Protein AF-A0A7C2ZXI2-F1 (afdb_monomer)

Solvent-accessible surface area (backbone atoms only — not comparable to full-atom values): 3948 Å² total; per-residue (Å²): 130,49,72,80,46,56,76,56,62,88,56,81,52,68,70,54,40,52,56,50,28,58,49,59,68,60,51,52,66,35,68,26,88,87,76,68,41,69,42,20,35,75,78,49,82,21,32,34,36,23,79,82,81,64,52,70,44,80,36,42,69,63,42,77,58,135

Structure (mmCIF, N/CA/C/O backbone):
data_AF-A0A7C2ZXI2-F1
#
_entry.id   AF-A0A7C2ZXI2-F1
#
loop_
_atom_site.group_PDB
_atom_site.id
_atom_site.type_symbol
_atom_site.label_atom_id
_atom_site.label_alt_id
_atom_site.label_comp_id
_atom_site.label_asym_id
_atom_site.label_entity_id
_atom_site.label_seq_id
_atom_site.pdbx_PDB_ins_code
_atom_site.Cartn_x
_atom_site.Cartn_y
_atom_site.Cartn_z
_atom_site.occupancy
_atom_site.B_iso_or_equiv
_atom_site.auth_seq_id
_atom_site.auth_comp_id
_atom_site.auth_asym_id
_atom_site.au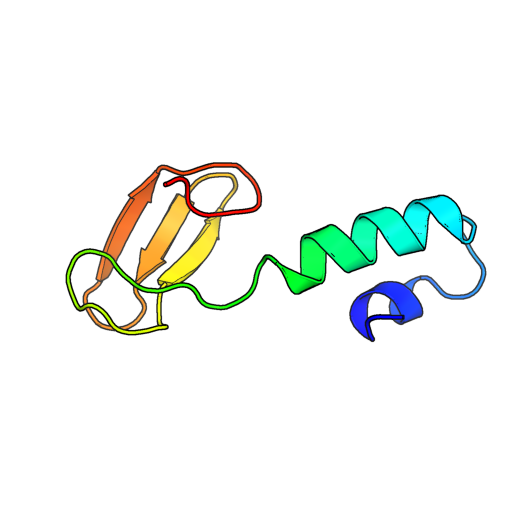th_atom_id
_atom_site.pdbx_PDB_model_num
ATOM 1 N N . MET A 1 1 ? 20.790 -2.477 0.300 1.00 55.00 1 MET A N 1
ATOM 2 C CA . MET A 1 1 ? 19.685 -2.824 -0.634 1.00 55.00 1 MET A CA 1
ATOM 3 C C . MET A 1 1 ? 18.636 -3.618 0.127 1.00 55.00 1 MET A C 1
ATOM 5 O O . MET A 1 1 ? 19.016 -4.604 0.750 1.00 55.00 1 MET A O 1
ATOM 9 N N . SER A 1 2 ? 17.364 -3.192 0.118 1.00 59.94 2 SER A N 1
ATOM 10 C CA . SER A 1 2 ? 16.287 -3.906 0.827 1.00 59.94 2 SER A CA 1
ATOM 11 C C . SER A 1 2 ? 16.172 -5.350 0.330 1.00 59.94 2 SER A C 1
ATOM 13 O O . SER A 1 2 ? 16.283 -5.599 -0.873 1.00 59.94 2 SER A O 1
ATOM 15 N N . SER A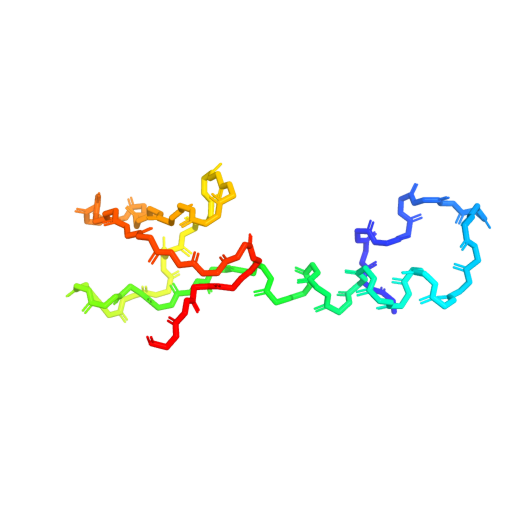 1 3 ? 15.944 -6.295 1.242 1.00 69.44 3 SER A N 1
ATOM 16 C CA . SER A 1 3 ? 15.887 -7.738 0.968 1.00 69.44 3 SER A CA 1
ATOM 17 C C . SER A 1 3 ? 14.900 -8.075 -0.154 1.00 69.44 3 SER A C 1
ATOM 19 O O . SER A 1 3 ? 15.191 -8.909 -1.002 1.00 69.44 3 SER A O 1
ATOM 21 N N . LYS A 1 4 ? 13.784 -7.336 -0.243 1.00 75.38 4 LYS A N 1
ATOM 22 C CA . LYS A 1 4 ? 12.766 -7.489 -1.298 1.00 75.38 4 LYS A CA 1
ATOM 23 C C . LYS A 1 4 ? 13.255 -7.136 -2.708 1.00 75.38 4 LYS A C 1
ATOM 25 O O . LYS A 1 4 ? 12.707 -7.642 -3.676 1.00 75.38 4 LYS A O 1
ATOM 30 N N . ALA A 1 5 ? 14.256 -6.266 -2.844 1.00 79.62 5 ALA A N 1
ATOM 31 C CA . ALA A 1 5 ? 14.852 -5.943 -4.143 1.00 79.62 5 ALA A CA 1
ATOM 32 C C . ALA A 1 5 ? 15.913 -6.974 -4.570 1.00 79.62 5 ALA A C 1
ATOM 34 O O . ALA A 1 5 ? 16.269 -7.031 -5.746 1.00 79.62 5 ALA A O 1
ATOM 35 N N . LYS A 1 6 ? 16.421 -7.787 -3.629 1.00 80.00 6 LYS A N 1
ATOM 36 C CA . LYS A 1 6 ? 17.393 -8.854 -3.913 1.00 80.00 6 LYS A CA 1
ATOM 37 C C . LYS A 1 6 ? 16.748 -10.044 -4.631 1.00 80.00 6 LYS A C 1
ATOM 39 O O . LYS A 1 6 ? 17.417 -10.688 -5.429 1.00 80.00 6 LYS A O 1
ATOM 44 N N . THR A 1 7 ? 15.446 -10.270 -4.434 1.00 84.19 7 THR A N 1
ATOM 45 C CA . THR A 1 7 ? 14.669 -11.326 -5.113 1.00 84.19 7 THR A CA 1
ATOM 46 C C . THR A 1 7 ? 14.712 -11.218 -6.642 1.00 84.19 7 THR A C 1
ATOM 48 O O . THR A 1 7 ? 14.558 -12.213 -7.335 1.00 84.19 7 THR A O 1
ATOM 51 N N . PHE A 1 8 ? 14.985 -10.033 -7.193 1.00 86.19 8 PHE A N 1
ATOM 52 C CA . PHE A 1 8 ? 15.095 -9.832 -8.640 1.00 86.19 8 PHE A CA 1
ATOM 53 C C . PHE A 1 8 ? 16.384 -10.388 -9.276 1.00 86.19 8 PHE A C 1
ATOM 55 O O . PHE A 1 8 ? 16.558 -10.270 -10.492 1.00 86.19 8 PHE A O 1
ATOM 62 N N . GLY A 1 9 ? 17.305 -10.959 -8.490 1.00 87.31 9 GLY A N 1
ATOM 63 C CA . GLY A 1 9 ? 18.561 -11.516 -8.998 1.00 87.31 9 GLY A CA 1
ATOM 64 C C . GLY A 1 9 ? 19.401 -10.462 -9.739 1.00 87.31 9 GLY A C 1
ATOM 65 O O . GLY A 1 9 ? 19.372 -9.290 -9.353 1.00 87.31 9 GLY A O 1
ATOM 66 N N . PRO A 1 10 ? 20.130 -10.811 -10.813 1.00 89.25 10 PRO A N 1
ATOM 67 C CA . PRO A 1 10 ? 20.942 -9.858 -11.582 1.00 89.25 10 PRO A CA 1
ATOM 68 C C . PRO A 1 10 ? 20.130 -8.954 -12.535 1.00 89.25 10 PRO A C 1
ATOM 70 O O . PRO A 1 10 ? 20.641 -7.948 -13.017 1.00 89.25 10 PRO A O 1
ATOM 73 N N . ARG A 1 11 ? 18.840 -9.231 -12.758 1.00 89.19 11 ARG A N 1
ATOM 74 C CA . ARG A 1 11 ? 17.995 -8.569 -13.778 1.00 89.19 11 ARG A CA 1
ATOM 75 C C . ARG A 1 11 ? 17.631 -7.117 -13.417 1.00 89.19 11 ARG A C 1
ATOM 77 O O . ARG A 1 11 ? 17.750 -6.735 -12.258 1.00 89.19 11 ARG A O 1
ATOM 84 N N . TYR A 1 12 ? 17.157 -6.311 -14.374 1.00 89.31 12 TYR A N 1
ATOM 85 C CA . TYR A 1 12 ? 16.598 -4.944 -14.203 1.00 89.31 12 TYR A CA 1
ATOM 86 C C . TYR A 1 12 ? 17.561 -3.800 -13.812 1.00 89.31 12 TYR A C 1
ATOM 88 O O . TYR A 1 12 ? 17.146 -2.641 -13.763 1.00 89.31 12 TYR A O 1
ATOM 96 N N . GLY A 1 13 ? 18.839 -4.087 -13.549 1.00 90.62 13 GLY A N 1
ATOM 97 C CA . GLY A 1 13 ? 19.849 -3.067 -13.238 1.00 90.62 13 GLY A CA 1
ATOM 98 C C . GLY A 1 13 ? 19.682 -2.372 -11.874 1.00 90.62 13 GLY 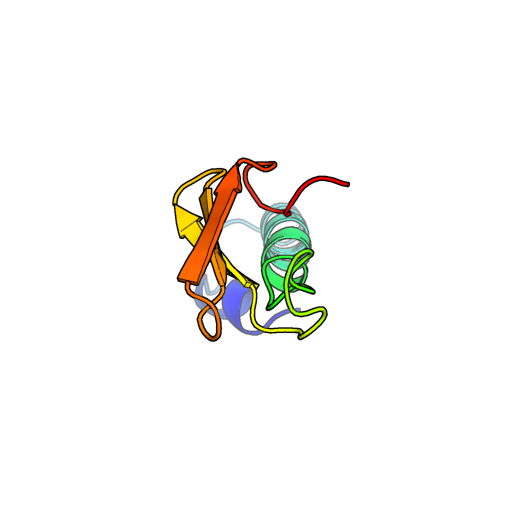A C 1
ATOM 99 O O . GLY A 1 13 ? 18.697 -2.536 -11.151 1.00 90.62 13 GLY A O 1
ATOM 100 N N . VAL A 1 14 ? 20.689 -1.586 -11.479 1.00 90.00 14 VAL A N 1
ATOM 101 C CA . VAL A 1 14 ? 20.786 -1.027 -10.113 1.00 90.00 14 VAL A CA 1
ATOM 102 C C . VAL A 1 14 ? 19.822 0.142 -9.883 1.00 90.00 14 VAL A C 1
ATOM 104 O O . VAL A 1 14 ? 19.193 0.221 -8.825 1.00 90.00 14 VAL A O 1
ATOM 107 N N . LYS A 1 15 ? 19.658 1.040 -10.866 1.00 92.38 15 LYS A N 1
ATOM 108 C CA . LYS A 1 15 ? 18.815 2.246 -10.731 1.00 92.38 15 LYS A CA 1
ATOM 109 C C . LYS A 1 15 ? 17.350 1.897 -10.445 1.00 92.38 15 LYS A C 1
ATOM 111 O O . LYS A 1 15 ? 16.761 2.445 -9.511 1.00 92.38 15 LYS A O 1
ATOM 116 N N . VAL A 1 16 ? 16.780 0.952 -11.195 1.00 93.06 16 VAL A N 1
ATOM 117 C CA . VAL A 1 16 ? 15.388 0.501 -11.015 1.00 93.06 16 VAL A CA 1
ATOM 118 C C . VAL A 1 16 ? 15.213 -0.174 -9.654 1.00 93.06 16 VAL A C 1
ATOM 120 O O . VAL A 1 16 ? 14.304 0.183 -8.902 1.00 93.06 16 VAL A O 1
ATOM 123 N N . LYS A 1 17 ? 16.139 -1.064 -9.269 1.00 92.25 17 LYS A N 1
ATOM 124 C CA . LYS A 1 17 ? 16.126 -1.711 -7.944 1.00 92.25 17 LYS A CA 1
ATOM 125 C C . LYS A 1 17 ? 16.203 -0.711 -6.799 1.00 92.25 17 LYS A C 1
ATOM 127 O O . LYS A 1 17 ? 15.520 -0.893 -5.792 1.00 92.25 17 LYS A O 1
ATOM 132 N N . LYS A 1 18 ? 17.006 0.349 -6.937 1.00 90.75 18 LYS A N 1
ATOM 133 C CA . LYS A 1 18 ? 17.114 1.403 -5.921 1.00 90.75 18 LYS A CA 1
ATOM 134 C C . LYS A 1 18 ? 15.782 2.137 -5.757 1.00 90.75 18 LYS A C 1
ATOM 136 O O . LYS A 1 18 ? 15.320 2.282 -4.627 1.00 90.75 18 LYS A O 1
ATOM 141 N N . ARG A 1 19 ? 15.126 2.518 -6.862 1.00 92.19 19 ARG A N 1
ATOM 142 C CA . ARG A 1 19 ? 13.788 3.145 -6.838 1.00 92.19 19 ARG A CA 1
ATOM 143 C C . ARG A 1 19 ? 12.749 2.237 -6.181 1.00 92.19 19 ARG A C 1
ATOM 145 O O . ARG A 1 19 ? 12.075 2.666 -5.249 1.00 92.19 19 ARG A O 1
ATOM 152 N N . TYR A 1 20 ? 12.691 0.971 -6.585 1.00 91.81 20 TYR A N 1
ATOM 153 C CA . TYR A 1 20 ? 11.794 -0.015 -5.982 1.00 91.81 20 TYR A CA 1
ATOM 154 C C . TYR A 1 20 ? 12.049 -0.193 -4.479 1.00 91.81 20 TYR A C 1
ATOM 156 O O . TYR A 1 20 ? 11.119 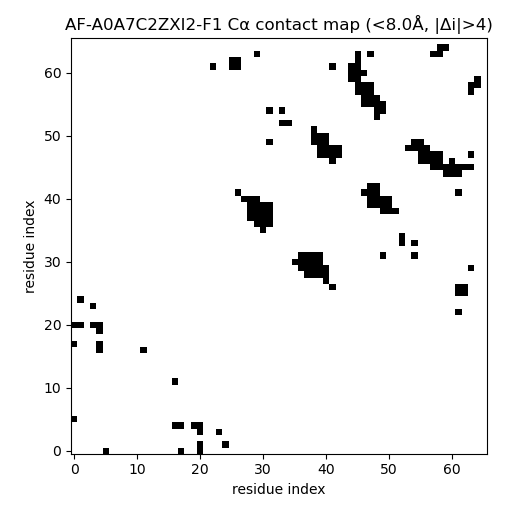-0.137 -3.677 1.00 91.81 20 TYR A O 1
ATOM 164 N N . SER A 1 21 ? 13.314 -0.347 -4.078 1.00 90.69 21 SER A N 1
ATOM 165 C CA . SER A 1 21 ? 13.700 -0.512 -2.675 1.00 90.69 21 SER A CA 1
ATOM 166 C C . SER A 1 21 ? 13.232 0.657 -1.807 1.00 90.69 21 SER A C 1
ATOM 168 O O . SER A 1 21 ? 12.804 0.412 -0.684 1.00 90.69 21 SER A O 1
ATOM 170 N N . MET A 1 22 ? 13.310 1.895 -2.310 1.00 90.31 22 MET A N 1
ATOM 171 C CA . MET A 1 22 ? 12.850 3.090 -1.591 1.00 90.31 22 MET A CA 1
ATOM 172 C C . MET A 1 22 ? 11.328 3.123 -1.414 1.00 90.31 22 MET A C 1
ATOM 174 O O . MET A 1 22 ? 10.841 3.565 -0.374 1.00 90.31 22 MET A O 1
ATOM 178 N N . VAL A 1 23 ? 10.569 2.664 -2.411 1.00 90.69 23 VAL A N 1
ATOM 179 C CA . VAL A 1 23 ? 9.103 2.588 -2.314 1.00 90.69 23 VAL A CA 1
ATOM 180 C C . VAL A 1 23 ? 8.703 1.493 -1.329 1.00 90.69 23 VAL A C 1
ATOM 182 O O . VAL A 1 23 ? 7.954 1.748 -0.390 1.00 90.69 23 VAL A O 1
ATOM 185 N N . VAL A 1 24 ? 9.265 0.293 -1.476 1.00 89.25 24 VAL A N 1
ATOM 186 C CA . VAL A 1 24 ? 8.942 -0.857 -0.621 1.00 89.25 24 VAL A CA 1
ATOM 187 C C . VAL A 1 24 ? 9.288 -0.615 0.843 1.00 89.25 24 VAL A C 1
ATOM 189 O O . VAL A 1 24 ? 8.521 -1.022 1.711 1.00 89.25 24 VAL A O 1
ATOM 192 N N . SER A 1 25 ? 10.401 0.061 1.143 1.00 87.31 25 SER A N 1
ATOM 193 C CA . SER A 1 25 ? 10.740 0.404 2.530 1.00 87.31 25 SER A CA 1
ATOM 194 C C . SER A 1 25 ? 9.712 1.333 3.177 1.00 87.31 25 SER A C 1
ATOM 196 O O . SER A 1 25 ? 9.532 1.289 4.389 1.00 87.31 25 SER A O 1
ATOM 198 N N . LYS A 1 26 ? 9.032 2.162 2.376 1.00 86.31 26 LYS A N 1
ATOM 199 C CA . LYS A 1 26 ? 8.007 3.098 2.850 1.00 86.31 26 LYS A CA 1
ATOM 200 C C . LYS A 1 26 ? 6.621 2.462 2.973 1.00 86.31 26 LYS A C 1
ATOM 202 O O . LYS A 1 26 ? 5.823 2.970 3.743 1.00 86.31 26 LYS A O 1
ATOM 207 N N . MET A 1 27 ? 6.349 1.340 2.300 1.00 87.56 27 MET A N 1
ATOM 208 C CA . MET A 1 27 ? 5.064 0.612 2.344 1.00 87.56 27 MET A CA 1
ATOM 209 C C . MET A 1 27 ? 4.834 -0.194 3.644 1.00 87.56 27 MET A C 1
ATOM 211 O O . MET A 1 27 ? 4.096 -1.181 3.646 1.00 87.56 27 MET A O 1
ATOM 215 N N . GLY A 1 28 ? 5.508 0.163 4.738 1.00 86.12 28 GLY A N 1
ATOM 216 C CA . GLY A 1 28 ? 5.412 -0.533 6.020 1.00 86.12 28 GLY A CA 1
ATOM 217 C C . GLY A 1 28 ? 4.069 -0.334 6.734 1.00 86.12 28 GLY A C 1
ATOM 218 O O . GLY A 1 28 ? 3.081 0.126 6.169 1.00 86.12 28 GLY A O 1
ATOM 219 N N . LYS A 1 29 ? 4.025 -0.693 8.023 1.00 88.25 29 LYS A N 1
ATOM 220 C CA . LYS A 1 29 ? 2.870 -0.381 8.877 1.00 88.25 29 LYS A CA 1
ATOM 221 C C . LYS A 1 29 ? 2.891 1.103 9.237 1.00 88.25 29 LYS 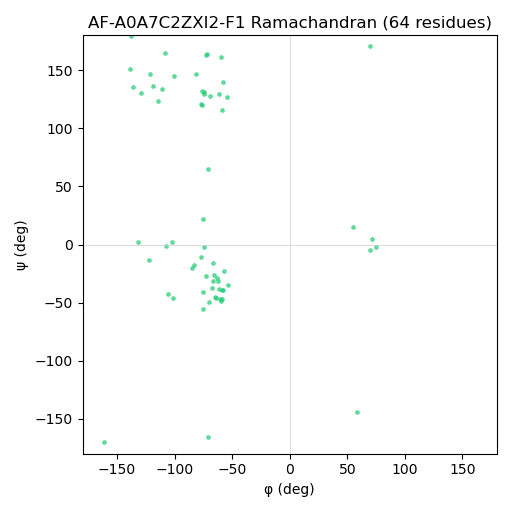A C 1
ATOM 223 O O . LYS A 1 29 ? 3.902 1.602 9.731 1.00 88.25 29 LYS A O 1
ATOM 228 N N . HIS A 1 30 ? 1.759 1.772 9.064 1.00 90.44 30 HIS A N 1
ATOM 229 C CA . HIS A 1 30 ? 1.600 3.190 9.381 1.00 90.44 30 HIS A CA 1
ATOM 230 C C . HIS A 1 30 ? 0.725 3.400 10.617 1.00 90.44 30 HIS A C 1
ATOM 232 O O . HIS A 1 30 ? 0.047 2.480 11.093 1.00 90.44 30 HIS A O 1
ATOM 238 N N . VAL A 1 31 ? 0.781 4.615 11.162 1.00 91.31 31 VAL A N 1
ATOM 239 C CA . VAL A 1 31 ? -0.055 5.038 12.288 1.00 91.31 31 VAL A CA 1
ATOM 240 C C . VAL A 1 31 ? -1.497 5.156 11.801 1.00 91.31 31 VAL A C 1
ATOM 242 O O . VAL A 1 31 ? -1.766 5.790 10.789 1.00 91.31 31 VAL A O 1
ATOM 245 N N . CYS A 1 32 ? -2.421 4.505 12.500 1.00 91.44 32 CYS A N 1
ATOM 246 C CA . CYS A 1 32 ? -3.848 4.652 12.236 1.00 91.44 32 CYS A CA 1
ATOM 247 C C . CYS A 1 32 ? -4.350 5.993 12.806 1.00 91.44 32 CYS A C 1
ATOM 249 O O . CYS A 1 32 ? -4.086 6.242 13.983 1.00 91.44 32 CYS A O 1
ATOM 251 N N . PRO A 1 33 ? -5.112 6.810 12.058 1.00 88.62 33 PRO A N 1
ATOM 252 C CA . PRO A 1 33 ? -5.644 8.081 12.564 1.00 88.62 33 PRO A CA 1
ATOM 253 C C . PRO A 1 33 ? -6.687 7.892 13.678 1.00 88.62 33 PRO A C 1
ATOM 255 O O . PRO A 1 33 ? -6.747 8.688 14.606 1.00 88.62 33 PRO A O 1
ATOM 258 N N . SER A 1 34 ? -7.455 6.798 13.644 1.00 90.00 34 SER A N 1
ATOM 259 C CA . SER A 1 34 ? -8.486 6.505 14.649 1.00 90.00 34 SER A CA 1
ATOM 260 C C . SER A 1 34 ? -7.888 6.016 15.977 1.00 90.00 34 SER A C 1
ATOM 262 O O . SER A 1 34 ? -8.125 6.603 17.026 1.00 90.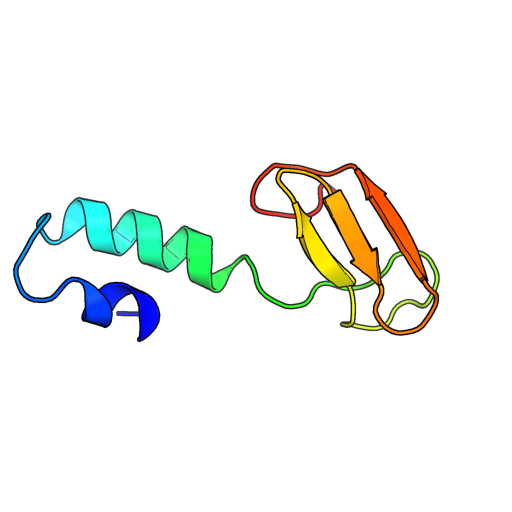00 34 SER A O 1
ATOM 264 N N . CYS A 1 35 ? -7.066 4.958 15.956 1.00 90.88 35 CYS A N 1
ATOM 265 C CA . CYS A 1 35 ? -6.563 4.332 17.186 1.00 90.88 35 CYS A CA 1
ATOM 266 C C . CYS A 1 35 ? -5.109 4.695 17.536 1.00 90.88 35 CYS A C 1
ATOM 268 O O . CYS A 1 35 ? -4.560 4.121 18.475 1.00 90.88 35 CYS A O 1
ATOM 270 N N . LYS A 1 36 ? -4.451 5.559 16.746 1.00 90.31 36 LYS A N 1
ATOM 271 C CA . LYS A 1 36 ? -3.064 6.055 16.914 1.00 90.31 36 LYS A CA 1
ATOM 272 C C . LYS A 1 36 ? -1.968 4.981 17.014 1.00 90.31 36 LYS A C 1
ATOM 274 O O . LYS A 1 36 ? -0.832 5.259 17.382 1.00 90.31 36 LYS A O 1
ATOM 279 N N . LYS A 1 37 ? -2.268 3.735 16.636 1.00 91.44 37 LYS A N 1
ATOM 280 C CA . LYS A 1 37 ? -1.320 2.604 16.669 1.00 91.44 37 LYS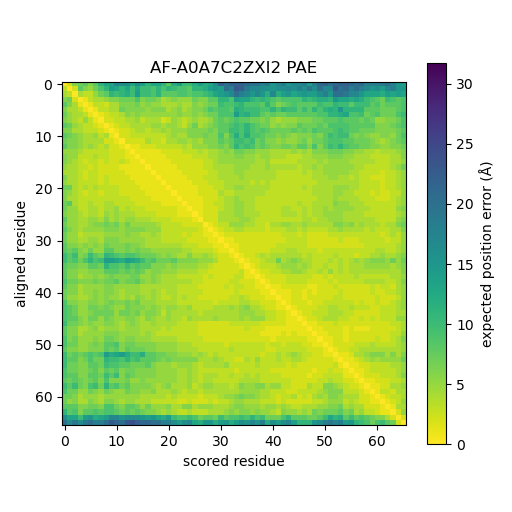 A CA 1
ATOM 281 C C . LYS A 1 37 ? -0.746 2.325 15.282 1.00 91.44 37 LYS A C 1
ATOM 283 O O . LYS A 1 37 ? -1.475 2.409 14.292 1.00 91.44 37 LYS A O 1
ATOM 288 N N . ARG A 1 38 ? 0.527 1.906 15.203 1.00 90.50 38 ARG A N 1
ATOM 289 C CA . ARG A 1 38 ? 1.216 1.479 13.959 1.00 90.50 38 ARG A CA 1
ATOM 290 C C . ARG A 1 38 ? 0.708 0.129 13.431 1.00 90.50 38 ARG A C 1
ATOM 292 O O . ARG A 1 38 ? 1.409 -0.879 13.427 1.00 90.50 38 ARG A O 1
ATOM 299 N N . THR A 1 39 ? -0.556 0.096 13.030 1.00 92.94 39 THR A N 1
ATOM 300 C CA . THR A 1 39 ? -1.283 -1.125 12.629 1.00 92.94 39 THR A CA 1
ATOM 301 C C . THR A 1 39 ? -2.037 -0.973 11.309 1.00 92.94 39 THR A C 1
ATOM 303 O O . THR A 1 39 ? -2.703 -1.917 10.868 1.00 92.94 39 THR A O 1
ATOM 306 N N . LEU A 1 40 ? -1.909 0.194 10.671 1.00 91.88 40 LEU A N 1
ATOM 307 C CA . LEU A 1 40 ? -2.488 0.494 9.373 1.00 91.88 40 LEU A CA 1
ATOM 308 C C . LEU A 1 40 ? -1.661 -0.193 8.280 1.00 91.88 40 LEU A C 1
ATOM 310 O O . LEU A 1 40 ? -0.460 0.058 8.157 1.00 91.88 40 LEU A O 1
ATOM 314 N N . LYS A 1 41 ? -2.297 -1.081 7.511 1.00 91.69 41 LYS A N 1
ATOM 315 C CA . LYS A 1 41 ? -1.675 -1.838 6.416 1.00 91.69 41 LYS A CA 1
ATOM 316 C C . LYS A 1 41 ? -2.389 -1.551 5.099 1.00 91.69 41 LYS A C 1
ATOM 318 O O . LYS A 1 41 ? -3.600 -1.352 5.073 1.00 91.69 41 LYS A O 1
ATOM 323 N N . ARG A 1 42 ? -1.641 -1.556 3.999 1.00 92.19 42 ARG A N 1
ATOM 324 C CA . ARG A 1 42 ? -2.200 -1.441 2.648 1.00 92.19 42 ARG A CA 1
ATOM 325 C C . ARG A 1 42 ? -2.863 -2.757 2.250 1.00 92.19 42 ARG A C 1
ATOM 327 O O . ARG A 1 42 ? -2.227 -3.804 2.356 1.00 92.19 42 ARG A O 1
ATOM 334 N N . VAL A 1 43 ? -4.105 -2.697 1.779 1.00 92.06 43 VAL A N 1
ATOM 335 C CA . VAL A 1 43 ? -4.843 -3.869 1.272 1.00 92.06 43 VAL A CA 1
ATOM 336 C C . VAL A 1 43 ? -4.929 -3.831 -0.250 1.00 92.06 43 VAL A C 1
ATOM 338 O O . VAL A 1 43 ? -4.661 -4.832 -0.903 1.00 92.06 43 VAL A O 1
ATOM 341 N N . ALA A 1 44 ? -5.203 -2.659 -0.822 1.00 91.00 44 ALA A N 1
ATOM 342 C CA . ALA A 1 44 ? -5.226 -2.449 -2.267 1.00 91.00 44 ALA A CA 1
ATOM 343 C C . ALA A 1 44 ? -4.554 -1.119 -2.638 1.00 91.00 44 ALA A C 1
ATOM 345 O O . ALA A 1 44 ? -4.058 -0.387 -1.777 1.00 91.00 44 ALA A O 1
ATOM 346 N N . LYS A 1 45 ? -4.496 -0.806 -3.937 1.00 90.62 45 LYS A N 1
ATOM 347 C CA . LYS A 1 45 ? -3.971 0.480 -4.419 1.00 90.62 45 LYS A CA 1
ATOM 348 C C . LYS A 1 45 ? -4.801 1.612 -3.808 1.00 90.62 45 LYS A C 1
ATOM 350 O O . LYS A 1 45 ? -5.995 1.687 -4.052 1.00 90.62 45 LYS A O 1
ATOM 355 N N . GLY A 1 46 ? -4.165 2.445 -2.986 1.00 90.50 46 GLY A N 1
ATOM 356 C CA . GLY A 1 46 ? -4.825 3.568 -2.320 1.00 90.50 46 GLY A CA 1
ATOM 357 C C . GLY A 1 46 ? -5.795 3.190 -1.198 1.00 90.50 46 GLY A C 1
ATOM 358 O O . GLY A 1 46 ? -6.409 4.088 -0.646 1.00 90.50 46 GLY A O 1
ATOM 359 N N . ILE A 1 47 ? -5.925 1.911 -0.817 1.00 92.31 47 ILE A N 1
ATOM 360 C CA . ILE A 1 47 ? 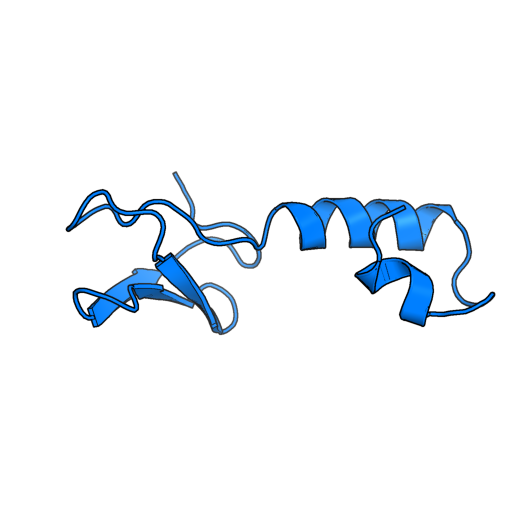-6.822 1.479 0.269 1.00 92.31 47 ILE A CA 1
ATOM 361 C C . ILE A 1 47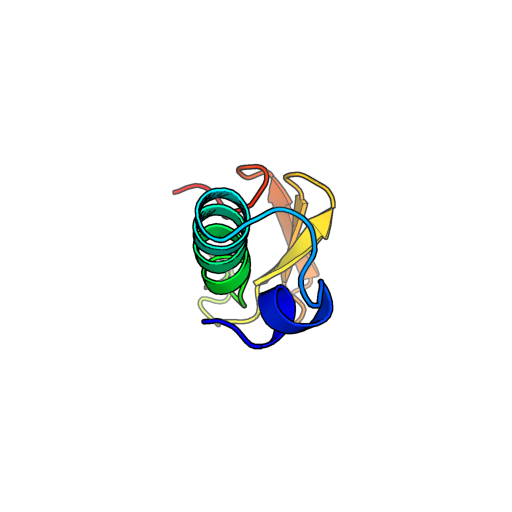 ? -6.001 0.920 1.427 1.00 92.31 47 ILE A C 1
ATOM 363 O O . ILE A 1 47 ? -5.252 -0.057 1.277 1.00 92.31 47 ILE A O 1
ATOM 367 N N . TYR A 1 48 ? -6.197 1.513 2.601 1.00 93.00 48 TYR A N 1
ATOM 368 C CA . TYR A 1 48 ? -5.527 1.160 3.844 1.00 93.00 48 TYR A CA 1
ATOM 369 C C . TYR A 1 48 ? -6.538 0.715 4.887 1.00 93.00 48 TYR A C 1
ATOM 371 O O . TYR A 1 48 ? -7.579 1.341 5.055 1.00 93.00 48 TYR A O 1
ATOM 379 N N . VAL A 1 49 ? -6.216 -0.361 5.600 1.00 93.81 49 VAL A N 1
ATOM 380 C CA . VAL A 1 49 ? -7.077 -0.926 6.639 1.00 93.81 49 VAL A CA 1
ATOM 381 C C . VAL A 1 49 ? -6.276 -1.127 7.915 1.00 93.81 49 VAL A C 1
ATOM 383 O O . VAL A 1 49 ? -5.185 -1.707 7.910 1.00 93.81 49 VAL A O 1
ATOM 386 N N . CYS A 1 50 ? -6.816 -0.646 9.027 1.00 94.38 50 CYS A N 1
ATOM 387 C CA . CYS A 1 50 ? -6.261 -0.884 10.344 1.00 94.38 50 CYS A CA 1
ATOM 388 C C . CYS A 1 50 ? -6.613 -2.301 10.786 1.00 94.38 50 CYS A C 1
ATOM 390 O O . CYS A 1 50 ? -7.781 -2.651 10.919 1.00 94.38 50 CYS A O 1
ATOM 392 N N . SER A 1 51 ? -5.593 -3.107 11.066 1.00 90.81 51 SER A N 1
ATOM 393 C CA . SER A 1 51 ? -5.790 -4.477 11.561 1.00 90.81 51 SER A CA 1
ATOM 394 C C . SER A 1 51 ? -6.404 -4.551 12.961 1.00 90.81 51 SER A C 1
ATOM 396 O O . SER A 1 51 ? -6.868 -5.614 13.349 1.00 90.81 51 SER A O 1
ATOM 398 N N . ARG A 1 52 ? -6.398 -3.446 13.719 1.00 91.06 52 ARG A N 1
ATOM 399 C CA . ARG A 1 52 ? -6.813 -3.440 15.124 1.00 91.06 52 ARG A CA 1
ATOM 400 C C . ARG A 1 52 ? -8.225 -2.900 15.349 1.00 91.06 52 ARG A C 1
ATOM 402 O O . ARG A 1 52 ? -8.970 -3.500 16.103 1.00 91.06 52 ARG A O 1
ATOM 409 N N . CYS A 1 53 ? -8.575 -1.775 14.724 1.00 92.38 53 CYS A N 1
ATOM 410 C CA . CYS A 1 53 ? -9.901 -1.155 14.860 1.00 92.38 53 CYS A CA 1
ATOM 411 C C . CYS A 1 53 ? -10.779 -1.294 13.608 1.00 92.38 53 CYS A C 1
ATOM 413 O O . CYS A 1 53 ? -11.888 -0.782 13.590 1.00 92.38 53 CYS A O 1
ATOM 415 N N . GLY A 1 54 ? -10.285 -1.919 12.533 1.00 90.88 54 GLY A N 1
ATOM 416 C CA . GLY A 1 54 ? -11.050 -2.099 11.293 1.00 90.88 54 GLY A CA 1
ATOM 417 C C . GLY A 1 54 ? -11.207 -0.841 10.432 1.00 90.88 54 GLY A C 1
ATOM 418 O O . GLY A 1 54 ? -11.759 -0.934 9.339 1.00 90.88 54 GLY A O 1
ATOM 419 N N . TYR A 1 55 ? -10.688 0.311 10.872 1.00 91.88 55 TYR A N 1
ATOM 420 C CA . TYR A 1 55 ? -10.761 1.574 10.134 1.00 91.88 55 TYR A CA 1
ATOM 421 C C . TYR A 1 55 ? -10.192 1.437 8.718 1.00 91.88 55 TYR A C 1
ATOM 423 O O . TYR A 1 55 ? -9.052 0.990 8.549 1.00 91.88 55 TYR A O 1
ATOM 431 N N . LYS A 1 56 ? -10.981 1.829 7.715 1.00 92.06 56 LYS A N 1
ATOM 432 C CA . LYS A 1 56 ? -10.602 1.819 6.300 1.00 92.06 56 LYS A CA 1
ATOM 433 C C . LYS A 1 56 ? -10.467 3.257 5.819 1.00 92.06 56 LYS A C 1
ATOM 435 O O . LYS A 1 56 ? -11.347 4.067 6.083 1.00 92.06 56 LYS A O 1
ATOM 440 N N . MET A 1 57 ? -9.395 3.561 5.100 1.00 89.81 57 MET A N 1
ATOM 441 C CA . MET A 1 57 ? -9.199 4.880 4.502 1.00 89.81 57 MET A CA 1
ATOM 442 C C . MET A 1 57 ? -8.641 4.794 3.091 1.00 89.81 57 MET A C 1
ATOM 444 O O . MET A 1 57 ? -7.895 3.866 2.753 1.00 89.81 57 MET A O 1
ATOM 448 N N . ALA A 1 58 ? -8.991 5.804 2.299 1.00 91.81 58 ALA A N 1
ATOM 449 C CA . ALA A 1 58 ? -8.345 6.092 1.035 1.00 91.81 58 ALA A CA 1
ATOM 450 C C . ALA A 1 58 ? -7.049 6.885 1.275 1.00 91.81 58 ALA A C 1
ATOM 452 O O . ALA A 1 58 ? -6.945 7.669 2.215 1.00 91.81 58 ALA A O 1
ATOM 453 N N . GLY A 1 59 ? -6.046 6.661 0.437 1.00 89.12 59 GLY A N 1
ATOM 454 C CA . GLY A 1 59 ? -4.755 7.334 0.499 1.00 89.12 59 GLY A CA 1
ATOM 455 C C . GLY A 1 59 ? -3.999 7.207 -0.817 1.00 89.12 59 GLY A C 1
ATOM 456 O O . GLY A 1 59 ? -4.533 6.740 -1.825 1.00 89.12 59 GLY A O 1
ATOM 457 N N . LYS A 1 60 ? -2.724 7.597 -0.821 1.00 90.06 60 LYS A N 1
ATOM 458 C CA . LYS A 1 60 ? -1.892 7.518 -2.026 1.00 90.06 60 LYS A CA 1
ATOM 459 C C . LYS A 1 60 ? -1.533 6.053 -2.310 1.00 90.06 60 LYS A C 1
ATOM 461 O O . LYS A 1 60 ? -1.657 5.165 -1.468 1.00 90.06 60 LYS A O 1
ATOM 466 N N . ALA A 1 61 ? -1.089 5.759 -3.530 1.00 89.81 61 ALA A N 1
ATOM 467 C CA . ALA A 1 61 ? -0.957 4.373 -3.984 1.00 89.81 61 ALA A CA 1
ATOM 468 C C . ALA A 1 61 ? 0.038 3.525 -3.169 1.00 89.81 61 ALA A C 1
ATOM 470 O O . ALA A 1 61 ? -0.172 2.316 -3.066 1.00 89.81 61 ALA A O 1
ATOM 471 N N . TYR A 1 62 ? 1.098 4.129 -2.620 1.00 89.19 62 TYR A N 1
ATOM 472 C CA . TYR A 1 62 ? 2.166 3.436 -1.878 1.00 89.19 62 TYR A CA 1
ATOM 473 C C . TYR A 1 62 ? 2.367 3.947 -0.448 1.00 89.19 62 TYR A C 1
ATOM 475 O O . TYR A 1 62 ? 3.038 3.289 0.342 1.00 89.19 62 TYR A O 1
ATOM 483 N N . TYR A 1 63 ? 1.783 5.091 -0.107 1.00 86.94 63 TYR A N 1
ATOM 484 C CA . TYR A 1 63 ? 1.874 5.729 1.198 1.00 86.94 63 TYR A CA 1
ATOM 485 C C . TYR A 1 63 ? 0.471 6.214 1.586 1.00 86.94 63 TYR A C 1
ATOM 487 O O . TYR A 1 63 ? -0.226 6.759 0.729 1.00 86.94 63 TYR A O 1
ATOM 495 N N . PRO A 1 64 ? 0.017 6.002 2.832 1.00 81.38 64 PRO A N 1
ATOM 496 C CA . PRO A 1 64 ? -1.192 6.662 3.300 1.00 81.38 64 PRO A CA 1
ATOM 497 C C . PRO A 1 64 ? -0.906 8.165 3.246 1.00 81.38 64 PRO A C 1
ATOM 499 O O . PRO A 1 64 ? 0.182 8.592 3.631 1.00 81.38 64 PRO A O 1
ATOM 502 N N . GLY A 1 65 ? -1.805 8.926 2.623 1.00 73.69 65 GLY A N 1
ATOM 503 C CA . GLY A 1 65 ? -1.655 10.377 2.518 1.00 73.69 65 GLY A CA 1
ATOM 504 C C . GLY A 1 65 ? -1.597 11.027 3.898 1.00 73.69 65 GLY A C 1
ATOM 505 O O . GLY A 1 65 ? -1.965 10.391 4.886 1.00 73.69 65 GLY A O 1
ATOM 506 N N . ASP A 1 66 ? -1.088 12.254 3.920 1.00 53.91 66 ASP A N 1
ATOM 507 C CA . ASP A 1 66 ? -1.144 13.153 5.072 1.00 53.91 66 ASP A CA 1
ATOM 508 C C . ASP A 1 66 ? -2.597 13.389 5.512 1.00 53.91 66 ASP A C 1
ATOM 510 O O . ASP A 1 66 ? -3.463 13.500 4.608 1.00 53.91 66 ASP A O 1
#

Nearest PDB structures (foldseek):
  9bh5-assembly1_Cp  TM=9.274E-01  e=5.108E-07  Caenorhabditis elegans
  9cai-assembly1_Cp  TM=9.286E-01  e=5.464E-07  Caenorhabditis elegans
  9c3h-assembly1_Lp  TM=9.193E-01  e=8.186E-07  Homo sapiens
  5umd-assembly1_h  TM=9.174E-01  e=3.149E-06  Plasmodium falciparum 3D7
  4v8p-assembly2_CY  TM=8.795E-01  e=2.249E-06  Tetrahymena thermophila

Mean predicted aligned error: 4.94 Å

Foldseek 3Di:
DDPVLCVCPPPPDDVVSVVVNVLVVQQAQPQDPPPRDSQWHDDAQQWIARPPPRDIGGAHRRHRHD

Radius of gyration: 14.05 Å; Cα contacts (8 Å, |Δi|>4): 90; chains: 1; bounding box: 32×25×31 Å

Sequence (66 aa):
MSSKAKTFGPRYGVKVKKRYSMVVSKMGKHVCPSCKKRTLKRVAKGIYVCSRCGYKMAGKAYYPGD

Secondary structure (DSSP, 8-state):
--HHHHTTTTTTHHHHHHHHHHHHHHSS-EE-TTT-SEEEEEEETTEEEETTT--EEE--SSS---

pLDDT: mean 87.58, std 8.24, range [53.91, 94.38]